Protein AF-A0A811GGI1-F1 (afdb_monomer_lite)

pLDDT: mean 90.95, std 8.84, range [57.16, 96.88]

InterPro domains:
  IPR027417 P-loop containing nucleoside triphosphate hydrolase [G3DSA:3.40.50.300] (1-75)
  IPR032781 ABC-transporter extension domain [PF12848] (30-71)

Organism: NCBI:txid202951

Foldseek 3Di:
DVCQVPPPVHDDDDDPDQVVQQPDQKDWDQDPVGTDIDGHGPVVVVVVVVVVVVVVVVVVVVVVVVVVVVVVVVD

Sequence (75 aa):
MSCLKQHPAGALVISHDRALLDEMQHIYALNEHGLSHYTGNYSHYVEQMQLQTEALQQALQQDQRELKQLKHQQQ

Radius of gyration: 19.97 Å; chains: 1; bounding box: 46×20×59 Å

Secondary structure (DSSP, 8-state):
-HHHHT-TT------S-HHHHHT-SEEEEEETTEEEEEES-HHHHHHHHHHHHHHHHHHHHHHHHHHHHHHHHT-

Structure (mmCIF, N/CA/C/O backbone):
data_AF-A0A811GGI1-F1
#
_entry.id   AF-A0A811GGI1-F1
#
loop_
_atom_site.group_PDB
_atom_site.id
_atom_site.type_symbol
_atom_site.label_atom_id
_atom_site.label_alt_id
_atom_site.label_comp_id
_atom_site.label_asym_id
_atom_site.label_entity_id
_atom_site.label_seq_id
_atom_site.pdbx_PDB_ins_code
_atom_site.Cartn_x
_atom_site.Cartn_y
_atom_site.Cartn_z
_atom_site.occupancy
_atom_site.B_iso_or_equiv
_atom_site.auth_seq_id
_atom_site.auth_comp_id
_atom_site.auth_asym_id
_atom_site.auth_atom_id
_atom_site.pdbx_PDB_model_num
ATOM 1 N N . MET A 1 1 ? 16.408 3.105 -15.649 1.00 57.16 1 MET A N 1
ATOM 2 C CA . MET A 1 1 ? 14.943 2.883 -15.595 1.00 57.16 1 MET A CA 1
ATOM 3 C C . MET A 1 1 ? 14.223 3.031 -16.948 1.00 57.16 1 MET A C 1
ATOM 5 O O . MET A 1 1 ? 13.094 2.577 -17.048 1.00 57.16 1 MET A O 1
ATOM 9 N N . SER A 1 2 ? 14.853 3.591 -17.999 1.00 60.78 2 SER A N 1
ATOM 10 C CA . SER A 1 2 ? 14.252 3.760 -19.344 1.00 60.78 2 SER A CA 1
ATOM 11 C C . SER A 1 2 ? 13.792 2.448 -20.010 1.00 60.78 2 SER A C 1
ATOM 13 O O . SER A 1 2 ? 12.717 2.389 -20.599 1.00 60.78 2 SER A O 1
ATOM 15 N N . CYS A 1 3 ? 14.559 1.364 -19.857 1.00 68.69 3 CYS A N 1
ATOM 16 C CA . CYS A 1 3 ? 14.303 0.106 -20.564 1.00 68.69 3 CYS A CA 1
ATOM 17 C C . CYS A 1 3 ? 13.009 -0.612 -20.144 1.00 68.69 3 CYS A C 1
ATOM 19 O O . CYS A 1 3 ? 12.389 -1.253 -20.984 1.00 68.69 3 CYS A O 1
ATOM 21 N N . LEU A 1 4 ? 12.575 -0.489 -18.882 1.00 72.88 4 LEU A N 1
ATOM 22 C CA . LEU A 1 4 ? 11.360 -1.158 -18.398 1.00 72.88 4 LEU A CA 1
ATOM 23 C C . LEU A 1 4 ? 10.091 -0.496 -18.940 1.00 72.88 4 LEU A C 1
ATOM 25 O O . LEU A 1 4 ? 9.183 -1.190 -19.383 1.00 72.88 4 LEU A O 1
ATOM 29 N N . LYS A 1 5 ? 10.048 0.842 -18.969 1.00 72.81 5 LYS A N 1
ATOM 30 C CA . LYS A 1 5 ? 8.899 1.590 -19.509 1.00 72.81 5 LYS A CA 1
ATOM 31 C C . LYS A 1 5 ? 8.763 1.448 -21.030 1.00 72.81 5 LYS A C 1
ATOM 33 O O . LYS A 1 5 ? 7.676 1.632 -21.559 1.00 72.81 5 LYS A O 1
ATOM 38 N N . GLN A 1 6 ? 9.857 1.134 -21.724 1.00 79.31 6 GLN A N 1
ATOM 39 C CA . GLN A 1 6 ? 9.903 0.997 -23.184 1.00 79.31 6 GLN A CA 1
ATOM 40 C C . GLN A 1 6 ? 9.720 -0.447 -23.668 1.00 79.31 6 GLN A C 1
ATOM 42 O O . GLN A 1 6 ? 9.684 -0.682 -24.875 1.00 79.31 6 GLN A O 1
ATOM 47 N N . HIS A 1 7 ? 9.622 -1.422 -22.7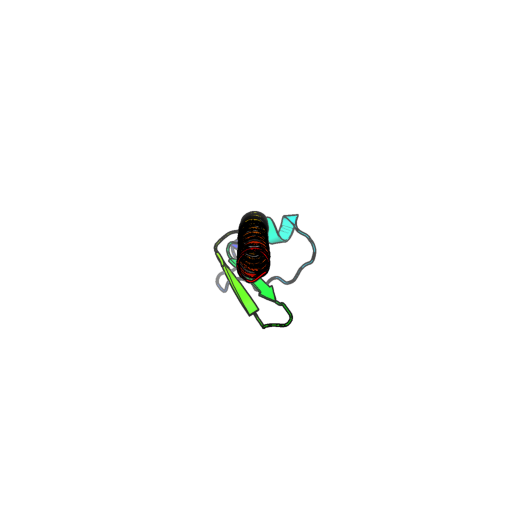59 1.00 83.31 7 HIS A N 1
ATOM 48 C CA . HIS A 1 7 ? 9.484 -2.816 -23.151 1.00 83.31 7 HIS A CA 1
ATOM 49 C C . HIS A 1 7 ? 8.071 -3.081 -23.709 1.00 83.31 7 HIS A C 1
ATOM 51 O O . HIS A 1 7 ? 7.089 -2.876 -22.994 1.00 83.31 7 HIS A O 1
ATOM 57 N N . PRO A 1 8 ? 7.931 -3.570 -24.955 1.00 82.69 8 PRO A N 1
ATOM 58 C CA . PRO A 1 8 ? 6.639 -3.643 -25.645 1.00 82.69 8 PRO A CA 1
ATOM 59 C C . PRO A 1 8 ? 5.642 -4.620 -25.007 1.00 82.69 8 PRO A C 1
ATOM 61 O O . PRO A 1 8 ? 4.439 -4.457 -25.177 1.00 82.69 8 PRO A O 1
ATOM 64 N N . ALA A 1 9 ? 6.120 -5.619 -24.258 1.00 86.00 9 ALA A N 1
ATOM 65 C CA . ALA A 1 9 ? 5.266 -6.572 -23.543 1.00 86.00 9 ALA A CA 1
ATOM 66 C C . ALA A 1 9 ? 4.901 -6.124 -22.111 1.00 86.00 9 ALA A C 1
ATOM 68 O O . ALA A 1 9 ? 4.201 -6.846 -21.406 1.00 86.00 9 ALA A O 1
ATOM 69 N N . GLY A 1 10 ? 5.401 -4.968 -21.659 1.00 87.50 10 GLY A N 1
ATOM 70 C CA . GLY A 1 10 ? 5.338 -4.563 -20.256 1.00 87.50 10 GLY A CA 1
ATOM 71 C C . GLY A 1 10 ? 6.294 -5.361 -19.362 1.00 87.50 10 GLY A C 1
ATOM 72 O O . GLY A 1 10 ? 7.161 -6.096 -19.847 1.00 87.50 10 GLY A O 1
ATOM 73 N N . ALA A 1 11 ? 6.151 -5.180 -18.048 1.00 89.62 11 ALA A N 1
ATOM 74 C CA . ALA A 1 11 ? 6.945 -5.859 -17.030 1.00 89.62 11 ALA A CA 1
ATOM 75 C C . ALA A 1 11 ? 6.111 -6.112 -15.766 1.00 89.62 11 ALA A C 1
ATOM 77 O O . ALA A 1 11 ? 5.319 -5.263 -15.361 1.00 89.62 11 ALA A O 1
ATOM 78 N N . LEU A 1 12 ? 6.341 -7.259 -15.123 1.00 91.44 12 LEU A N 1
ATOM 79 C CA . LEU A 1 12 ? 5.900 -7.524 -13.756 1.00 91.44 12 LEU A CA 1
ATOM 80 C C . LEU A 1 12 ? 7.100 -7.334 -12.831 1.00 91.44 12 LEU A C 1
ATOM 82 O O . LEU A 1 12 ? 8.119 -8.007 -12.986 1.00 91.44 12 LEU A O 1
ATOM 86 N N . VAL A 1 13 ? 6.981 -6.408 -11.884 1.00 92.56 13 VAL A N 1
ATOM 87 C CA . VAL A 1 13 ? 8.063 -6.048 -10.965 1.00 92.56 13 VAL A CA 1
ATOM 88 C C . VAL A 1 13 ? 7.636 -6.377 -9.542 1.00 92.56 13 VAL A C 1
ATOM 90 O O . VAL A 1 13 ? 6.603 -5.905 -9.078 1.00 92.56 13 VAL A O 1
ATOM 93 N N . ILE A 1 14 ? 8.453 -7.168 -8.845 1.00 94.75 14 ILE A N 1
ATOM 94 C CA . ILE A 1 14 ? 8.318 -7.437 -7.411 1.00 94.75 14 ILE A CA 1
ATOM 95 C C . ILE A 1 14 ? 9.562 -6.864 -6.742 1.00 94.75 14 ILE A C 1
ATOM 97 O O . ILE A 1 14 ? 10.681 -7.271 -7.049 1.00 94.75 14 ILE A O 1
ATOM 101 N N . SER A 1 15 ? 9.374 -5.886 -5.862 1.00 93.50 15 SER A N 1
ATOM 102 C CA . SE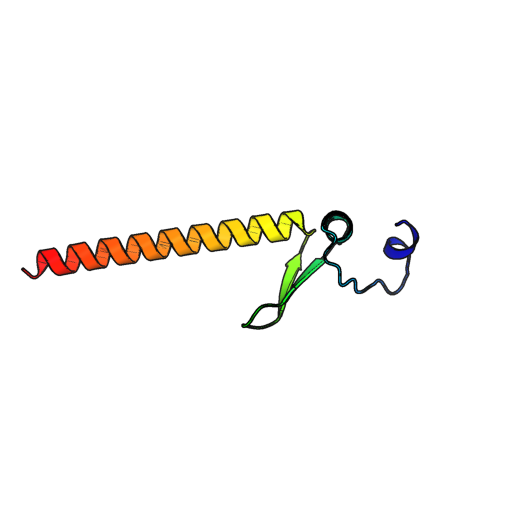R A 1 15 ? 10.468 -5.224 -5.157 1.00 93.50 15 SER A CA 1
ATOM 103 C C . SER A 1 15 ? 9.995 -4.694 -3.810 1.00 93.50 15 SER A C 1
ATOM 105 O O . SER A 1 15 ? 8.809 -4.440 -3.619 1.00 93.50 15 SER A O 1
ATOM 107 N N . HIS A 1 16 ? 10.935 -4.495 -2.891 1.00 93.62 16 HIS A N 1
ATOM 108 C CA . HIS A 1 16 ? 10.719 -3.731 -1.660 1.00 93.62 16 HIS A CA 1
ATOM 109 C C . HIS A 1 16 ? 11.179 -2.268 -1.782 1.00 93.62 16 HIS A C 1
ATOM 111 O O . HIS A 1 16 ? 10.955 -1.476 -0.866 1.00 93.62 16 HIS A O 1
ATOM 117 N N . ASP A 1 17 ? 11.816 -1.896 -2.897 1.00 95.31 17 ASP A N 1
ATOM 118 C CA . ASP A 1 17 ? 12.231 -0.522 -3.171 1.00 95.31 17 ASP A CA 1
ATOM 119 C C . ASP A 1 17 ? 11.020 0.332 -3.563 1.00 95.31 17 ASP A C 1
ATOM 121 O O . ASP A 1 17 ? 10.447 0.189 -4.644 1.00 95.31 17 ASP A O 1
ATOM 125 N N . ARG A 1 18 ? 10.642 1.247 -2.670 1.00 93.88 18 ARG A N 1
ATOM 126 C CA . ARG A 1 18 ? 9.479 2.118 -2.850 1.00 93.88 18 ARG A CA 1
ATOM 127 C C . ARG A 1 18 ? 9.663 3.105 -3.996 1.00 93.88 18 ARG A C 1
ATOM 129 O O . ARG A 1 18 ? 8.689 3.368 -4.685 1.00 93.88 18 ARG A O 1
ATOM 136 N N . ALA A 1 19 ? 10.875 3.612 -4.228 1.00 94.50 19 ALA A N 1
ATOM 137 C CA . ALA A 1 19 ? 11.126 4.553 -5.319 1.00 94.50 19 ALA A CA 1
ATOM 138 C C . ALA A 1 19 ? 10.939 3.869 -6.680 1.00 94.50 19 ALA A C 1
ATOM 140 O O . ALA A 1 19 ? 10.379 4.453 -7.599 1.00 94.50 19 ALA A O 1
ATOM 141 N N . LEU A 1 20 ? 11.333 2.597 -6.787 1.00 92.38 20 LEU A N 1
ATOM 142 C CA . LEU A 1 20 ? 11.068 1.784 -7.972 1.00 92.38 20 LEU A CA 1
ATOM 143 C C . LEU A 1 20 ? 9.569 1.526 -8.178 1.00 92.38 20 LEU A C 1
ATOM 145 O O . LEU A 1 20 ? 9.078 1.622 -9.302 1.00 92.38 20 LEU A O 1
ATOM 149 N N . LEU A 1 21 ? 8.846 1.169 -7.114 1.00 93.81 21 LEU A N 1
ATOM 150 C CA . LEU A 1 21 ? 7.406 0.910 -7.200 1.00 93.81 21 LEU A CA 1
ATOM 151 C C . LEU A 1 21 ? 6.604 2.183 -7.501 1.00 93.81 21 LEU A C 1
ATOM 153 O O . LEU A 1 21 ? 5.540 2.102 -8.111 1.00 93.81 21 LEU A O 1
ATOM 157 N N . ASP A 1 22 ? 7.113 3.353 -7.118 1.00 95.12 22 ASP A N 1
ATOM 158 C CA . ASP A 1 22 ? 6.458 4.633 -7.392 1.00 95.12 22 ASP A CA 1
ATOM 159 C C . ASP A 1 22 ? 6.492 5.028 -8.880 1.00 95.12 22 ASP A C 1
ATOM 161 O O . ASP A 1 22 ? 5.693 5.835 -9.348 1.00 95.12 22 ASP A O 1
ATOM 165 N N . GLU A 1 23 ? 7.367 4.391 -9.659 1.00 92.38 23 GLU A N 1
ATOM 166 C CA . GLU A 1 23 ? 7.437 4.552 -11.113 1.00 92.38 23 GLU A CA 1
ATOM 167 C C . GLU A 1 23 ? 6.443 3.655 -11.874 1.00 92.38 23 GLU A C 1
ATOM 169 O O . GLU A 1 23 ? 6.358 3.733 -13.108 1.00 92.38 23 GLU A O 1
ATOM 174 N N . MET A 1 24 ? 5.731 2.766 -11.170 1.00 92.38 24 MET A N 1
ATOM 175 C CA . MET A 1 24 ? 4.773 1.826 -11.753 1.00 92.38 24 MET A CA 1
ATOM 176 C C . MET A 1 24 ? 3.384 2.454 -11.900 1.00 92.38 24 MET A C 1
ATOM 178 O O . MET A 1 24 ? 2.994 3.354 -11.164 1.00 92.38 24 MET A O 1
ATOM 182 N N . GLN A 1 25 ? 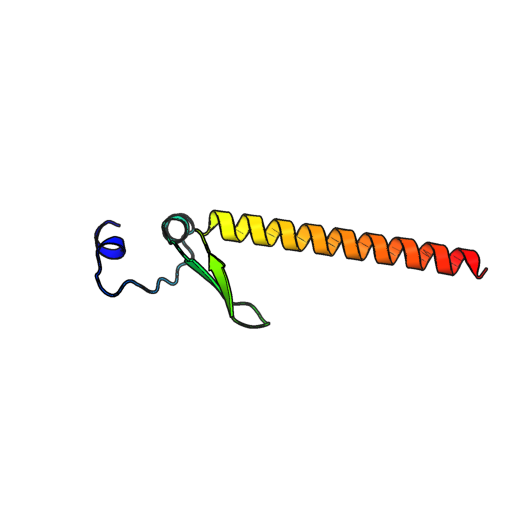2.619 1.954 -12.869 1.00 93.00 25 GLN A N 1
ATOM 183 C CA . GLN A 1 25 ? 1.274 2.458 -13.189 1.00 93.00 25 GLN A CA 1
ATOM 184 C C . GLN A 1 25 ? 0.162 1.697 -12.450 1.00 93.00 25 GLN A C 1
ATOM 186 O O . GLN A 1 25 ? -0.969 2.176 -12.361 1.00 93.00 25 GLN A O 1
ATOM 191 N N . HIS A 1 26 ? 0.490 0.505 -11.951 1.00 94.44 26 HIS A N 1
ATOM 192 C CA . HIS A 1 26 ? -0.422 -0.407 -11.278 1.00 94.44 26 HIS A CA 1
ATOM 193 C C . HIS A 1 26 ? 0.297 -1.069 -10.107 1.00 94.44 26 HIS A C 1
ATOM 195 O O . HIS A 1 26 ? 1.454 -1.478 -10.242 1.00 94.44 26 HIS A O 1
ATOM 201 N N . ILE A 1 27 ? -0.413 -1.236 -8.994 1.00 96.62 27 ILE A N 1
ATOM 202 C CA . ILE A 1 27 ? 0.062 -1.958 -7.816 1.00 96.62 27 ILE A CA 1
ATOM 203 C C . ILE A 1 27 ? -0.867 -3.138 -7.554 1.00 96.62 27 ILE A C 1
ATOM 205 O O . ILE A 1 27 ? -2.083 -2.991 -7.452 1.00 96.62 27 ILE A O 1
ATOM 209 N N . TYR A 1 28 ? -0.277 -4.320 -7.416 1.00 95.56 28 TYR A N 1
ATOM 210 C CA . TYR A 1 28 ? -0.967 -5.515 -6.952 1.00 95.56 28 TYR A CA 1
ATOM 211 C C . TYR A 1 28 ? -0.465 -5.828 -5.544 1.00 95.56 28 TYR A C 1
ATOM 213 O O . TYR A 1 28 ? 0.681 -6.238 -5.368 1.00 95.56 28 TYR A O 1
ATOM 221 N N . ALA A 1 29 ? -1.305 -5.588 -4.540 1.00 94.12 29 ALA A N 1
ATOM 222 C CA . ALA A 1 29 ? -0.973 -5.825 -3.144 1.00 94.12 29 ALA A CA 1
ATOM 223 C C . ALA A 1 29 ? -1.481 -7.204 -2.720 1.00 94.12 29 ALA A C 1
ATOM 225 O O . ALA A 1 29 ? -2.676 -7.487 -2.802 1.00 94.12 29 ALA A O 1
ATOM 226 N N . LEU A 1 30 ? -0.566 -8.060 -2.272 1.00 93.06 30 LEU A N 1
ATOM 227 C CA . LEU A 1 30 ? -0.886 -9.379 -1.741 1.00 93.06 30 LEU A CA 1
ATOM 228 C C . LEU A 1 30 ? -1.002 -9.301 -0.218 1.00 93.06 30 LEU A C 1
ATOM 230 O O . LEU A 1 30 ? -0.096 -8.801 0.448 1.00 93.06 30 LEU A O 1
ATOM 234 N N . ASN A 1 31 ? -2.096 -9.819 0.326 1.00 89.69 31 ASN A N 1
ATOM 235 C CA . ASN A 1 31 ? -2.299 -9.985 1.761 1.00 89.69 31 ASN A CA 1
ATOM 236 C C . ASN A 1 31 ? -2.922 -11.361 2.064 1.00 89.69 31 ASN A C 1
ATOM 238 O O . ASN A 1 31 ? -3.109 -12.182 1.166 1.00 89.69 31 ASN A O 1
ATOM 242 N N . GLU A 1 32 ? -3.243 -11.618 3.333 1.00 93.44 32 GLU A N 1
ATOM 243 C CA . GLU A 1 32 ? -3.821 -12.891 3.797 1.00 93.44 32 GLU A CA 1
ATOM 244 C C . GLU A 1 32 ? -5.166 -13.246 3.134 1.00 93.44 32 GLU A C 1
ATOM 246 O O . GLU A 1 32 ? -5.529 -14.417 3.061 1.00 93.44 32 GLU A O 1
ATOM 251 N N . HIS A 1 33 ? -5.888 -12.253 2.610 1.00 92.00 33 HIS A N 1
ATOM 252 C CA . HIS A 1 33 ? -7.178 -12.408 1.934 1.00 92.00 33 HIS A CA 1
ATOM 253 C C . HIS A 1 33 ? -7.045 -12.550 0.409 1.00 92.00 33 HIS A C 1
ATOM 255 O O . HIS A 1 33 ? -8.049 -12.747 -0.276 1.00 92.00 33 HIS A O 1
ATOM 261 N N . GLY A 1 34 ? -5.828 -12.457 -0.135 1.00 94.44 34 GLY A N 1
ATOM 262 C CA . GLY A 1 34 ? -5.548 -12.596 -1.562 1.00 94.44 34 GLY A CA 1
ATOM 263 C C . GLY A 1 34 ? -4.913 -11.355 -2.185 1.00 94.44 34 GLY A C 1
ATOM 264 O O . GLY A 1 34 ? -4.234 -10.572 -1.519 1.00 94.44 34 GLY A O 1
ATOM 265 N N . LEU A 1 35 ? -5.085 -11.220 -3.503 1.00 94.62 35 LEU A N 1
ATOM 266 C CA . LEU A 1 35 ? -4.453 -10.181 -4.313 1.00 94.62 35 LEU A CA 1
ATOM 267 C C . LEU A 1 35 ? -5.448 -9.062 -4.637 1.00 94.62 35 LEU A C 1
ATOM 269 O O . LEU A 1 35 ? -6.466 -9.302 -5.285 1.00 94.62 35 LEU A O 1
ATOM 273 N N . SER A 1 36 ? -5.110 -7.837 -4.248 1.00 93.94 36 SER A N 1
ATOM 274 C CA . SER A 1 36 ? -5.892 -6.633 -4.530 1.00 93.94 36 SER A CA 1
ATOM 275 C C . SER A 1 36 ? -5.186 -5.762 -5.564 1.00 93.94 36 SER A C 1
ATOM 277 O O . SER A 1 36 ? -3.982 -5.531 -5.471 1.00 93.94 36 SER A O 1
ATOM 279 N N . HIS A 1 37 ? -5.937 -5.259 -6.543 1.00 94.94 37 HIS A N 1
ATOM 280 C CA . HIS A 1 37 ? -5.417 -4.386 -7.594 1.00 94.94 37 HIS A CA 1
ATOM 281 C C . HIS A 1 37 ? -5.750 -2.918 -7.308 1.00 94.94 37 HIS A C 1
ATOM 283 O O . HIS A 1 37 ? -6.900 -2.572 -7.042 1.00 94.94 37 HIS A O 1
ATOM 289 N N . TYR A 1 38 ? -4.736 -2.064 -7.424 1.00 94.94 38 TYR A N 1
ATOM 290 C CA . TYR A 1 38 ? -4.807 -0.619 -7.263 1.00 94.94 38 TYR A CA 1
ATOM 291 C C . TYR A 1 38 ? -4.246 0.055 -8.516 1.00 94.94 38 TYR A C 1
ATOM 293 O O . TYR A 1 38 ? -3.182 -0.314 -9.017 1.00 94.94 38 TYR A O 1
ATOM 301 N N . THR A 1 39 ? -4.972 1.045 -9.032 1.00 94.31 39 THR A N 1
ATOM 302 C CA . THR A 1 39 ? -4.504 1.874 -10.151 1.00 94.31 39 THR A CA 1
ATOM 303 C C . THR A 1 39 ? -3.724 3.062 -9.611 1.00 94.31 39 THR A C 1
ATOM 305 O O . THR A 1 39 ? -4.137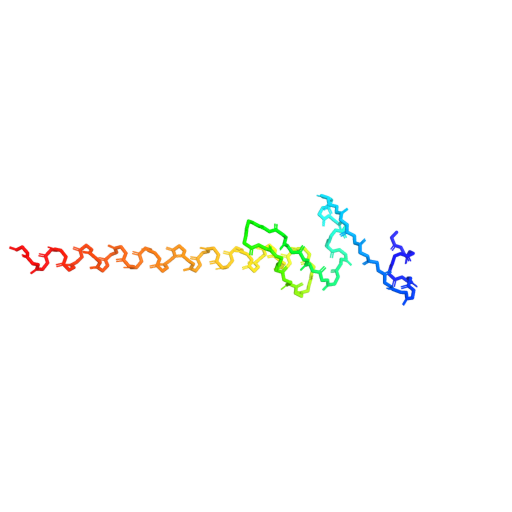 3.680 -8.633 1.00 94.31 39 THR A O 1
ATOM 308 N N . GLY A 1 40 ? -2.618 3.399 -10.267 1.00 92.69 40 GLY A N 1
ATOM 309 C CA . GLY A 1 40 ? -1.675 4.390 -9.776 1.00 92.69 40 GLY A CA 1
ATOM 310 C C . GLY A 1 40 ? -0.417 3.745 -9.211 1.00 92.69 40 GLY A C 1
ATOM 311 O O . GLY A 1 40 ? -0.221 2.530 -9.272 1.00 92.69 40 GLY A O 1
ATOM 312 N N . ASN A 1 41 ? 0.457 4.599 -8.701 1.00 94.81 41 ASN A N 1
ATOM 313 C CA . ASN A 1 41 ? 1.754 4.195 -8.197 1.00 94.81 41 ASN A CA 1
ATOM 314 C C . ASN A 1 41 ? 1.690 3.733 -6.734 1.00 94.81 41 ASN A C 1
ATOM 316 O O . ASN A 1 41 ? 0.625 3.662 -6.113 1.00 94.81 41 ASN A O 1
ATOM 320 N N . TYR A 1 42 ? 2.856 3.412 -6.176 1.00 95.75 42 TYR A N 1
ATOM 321 C CA . TYR A 1 42 ? 2.969 2.985 -4.788 1.00 95.75 42 TYR A CA 1
ATOM 322 C C . TYR A 1 42 ? 2.438 4.026 -3.794 1.00 95.75 42 TYR A C 1
ATOM 324 O O . TYR A 1 42 ? 1.745 3.655 -2.846 1.00 95.75 42 TYR A O 1
ATOM 332 N N . SER A 1 43 ? 2.716 5.313 -4.005 1.00 96.25 43 SER A N 1
ATOM 333 C CA . SER A 1 43 ? 2.243 6.377 -3.112 1.00 96.25 43 SER A CA 1
ATOM 334 C C . SER A 1 43 ? 0.714 6.464 -3.073 1.00 96.25 43 SER A C 1
ATOM 336 O O . SER A 1 43 ? 0.141 6.499 -1.984 1.00 96.25 43 SER A O 1
ATOM 338 N N . HIS A 1 44 ? 0.045 6.393 -4.230 1.00 96.00 44 HIS A N 1
ATOM 339 C CA . HIS A 1 44 ? -1.422 6.346 -4.295 1.00 96.00 44 HIS A CA 1
ATOM 340 C C . HIS A 1 44 ? -1.994 5.103 -3.601 1.00 96.00 44 HIS A C 1
ATOM 342 O O . HIS A 1 44 ? -3.006 5.186 -2.906 1.00 96.00 44 HIS A O 1
ATOM 348 N N . TYR A 1 45 ? -1.337 3.947 -3.749 1.00 95.69 45 TYR A N 1
ATOM 349 C CA . TYR A 1 45 ? -1.729 2.734 -3.032 1.00 95.69 45 TYR A CA 1
ATOM 350 C C . TYR A 1 45 ? -1.690 2.938 -1.509 1.00 95.69 45 TYR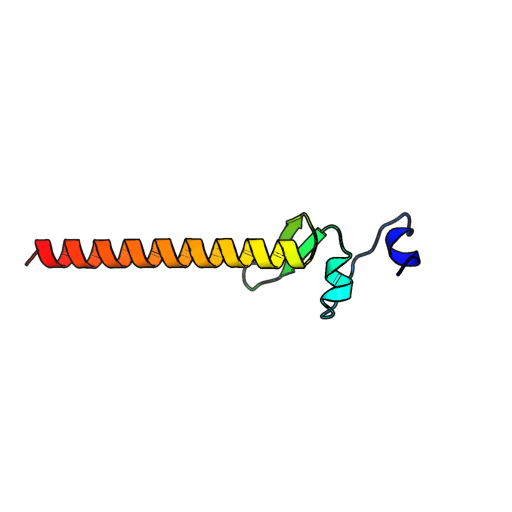 A C 1
ATOM 352 O O . TYR A 1 45 ? -2.651 2.586 -0.824 1.00 95.69 45 TYR A O 1
ATOM 360 N N . VAL A 1 46 ? -0.611 3.525 -0.978 1.00 95.50 46 VAL A N 1
ATOM 361 C CA . VAL A 1 46 ? -0.469 3.778 0.466 1.00 95.50 46 VAL A CA 1
ATOM 362 C C . VAL A 1 46 ? -1.535 4.750 0.965 1.00 95.50 46 VAL A C 1
ATOM 364 O O . VAL A 1 46 ? -2.148 4.484 1.998 1.00 95.50 46 VAL A O 1
ATOM 367 N N . GLU A 1 47 ? -1.794 5.830 0.228 1.00 96.12 47 GLU A N 1
ATOM 368 C CA . GLU A 1 47 ? -2.847 6.795 0.560 1.00 96.12 47 GLU A CA 1
ATOM 369 C C . GLU A 1 47 ? -4.223 6.120 0.624 1.00 96.12 47 GLU A C 1
ATOM 371 O O . GLU A 1 47 ? -4.938 6.241 1.620 1.00 96.12 47 GLU A O 1
ATOM 376 N N . GLN A 1 48 ? -4.575 5.331 -0.395 1.00 94.75 48 GLN A N 1
ATOM 377 C CA . GLN A 1 48 ? -5.847 4.615 -0.422 1.00 94.75 48 GLN A CA 1
ATOM 378 C C . GLN A 1 48 ? -5.964 3.611 0.734 1.00 94.75 48 GLN A C 1
ATOM 380 O O . GLN A 1 48 ? -7.022 3.510 1.357 1.00 94.75 48 GLN A O 1
ATOM 385 N N . MET A 1 49 ? -4.888 2.888 1.052 1.00 93.38 49 MET A N 1
ATOM 386 C CA . MET A 1 49 ? -4.843 1.984 2.206 1.00 93.38 49 MET A CA 1
ATOM 387 C C . MET A 1 49 ? -5.066 2.734 3.522 1.00 93.38 49 MET A C 1
ATOM 389 O O . MET A 1 49 ? -5.831 2.283 4.382 1.00 93.38 49 MET A O 1
ATOM 393 N N . GLN A 1 50 ? -4.434 3.892 3.685 1.00 96.00 50 GLN A N 1
ATOM 394 C CA . GLN A 1 50 ? -4.587 4.700 4.886 1.00 96.00 50 GLN A CA 1
ATOM 395 C C . GLN A 1 50 ? -6.032 5.190 5.047 1.00 96.00 50 GLN A C 1
ATOM 397 O O . GLN A 1 50 ? -6.625 4.969 6.102 1.00 96.00 50 GLN A O 1
ATOM 402 N N . LEU A 1 51 ? -6.639 5.725 3.985 1.00 96.00 51 LEU A N 1
ATOM 403 C CA . LEU A 1 51 ? -8.043 6.148 3.986 1.00 96.00 51 LEU A CA 1
ATOM 404 C C . LEU A 1 51 ? -8.998 4.997 4.334 1.00 96.00 51 LEU A C 1
ATOM 406 O O . LEU A 1 51 ? -9.917 5.166 5.135 1.00 96.00 51 LEU A O 1
ATOM 410 N N . GLN A 1 52 ? -8.771 3.807 3.769 1.00 93.00 52 GLN A N 1
ATOM 411 C CA . GLN A 1 52 ? -9.562 2.613 4.085 1.00 93.00 52 GLN A CA 1
ATOM 412 C C . GLN A 1 52 ? -9.442 2.222 5.564 1.00 93.00 52 GLN A C 1
ATOM 414 O O . GLN A 1 52 ? -10.440 1.891 6.206 1.00 93.00 52 GLN A O 1
ATOM 419 N N . THR A 1 53 ? -8.229 2.283 6.113 1.00 94.50 53 THR A N 1
ATOM 420 C CA . THR A 1 53 ? -7.963 1.946 7.518 1.00 94.50 53 THR A CA 1
ATOM 421 C C . THR A 1 53 ? -8.631 2.941 8.461 1.00 94.50 53 THR A C 1
ATOM 423 O O . THR A 1 53 ? -9.283 2.536 9.423 1.00 94.50 53 THR A O 1
ATOM 426 N N . GLU A 1 54 ? -8.510 4.235 8.175 1.00 96.75 54 GLU A N 1
ATOM 427 C CA . GLU A 1 54 ? -9.116 5.300 8.974 1.00 96.75 54 GLU A CA 1
ATOM 428 C C . GLU A 1 54 ? -10.647 5.209 8.957 1.00 96.75 54 GLU A C 1
ATOM 430 O O . GLU A 1 54 ? -11.279 5.262 10.014 1.00 96.75 54 GLU A O 1
ATOM 435 N N . ALA A 1 55 ? -11.251 4.976 7.787 1.00 96.38 55 ALA A N 1
ATOM 436 C CA . ALA A 1 55 ? -12.694 4.784 7.660 1.00 96.38 55 ALA A CA 1
ATOM 437 C C . ALA A 1 55 ? -13.191 3.578 8.477 1.00 96.38 55 ALA A C 1
ATOM 439 O O . ALA A 1 55 ? -14.192 3.677 9.192 1.00 96.38 55 ALA A O 1
ATOM 440 N N . LEU A 1 56 ? -12.467 2.452 8.432 1.00 95.25 56 LEU A N 1
ATOM 441 C CA . LEU A 1 56 ? -12.805 1.263 9.217 1.00 95.25 56 LEU A CA 1
ATOM 442 C C . LEU A 1 56 ? -12.713 1.535 10.725 1.00 95.25 56 LEU A C 1
ATOM 444 O O . LEU A 1 56 ? -13.601 1.148 11.484 1.00 95.25 56 LEU A O 1
ATOM 448 N N . GLN A 1 57 ? -11.665 2.230 11.171 1.00 96.50 57 GLN A N 1
ATOM 449 C CA . GLN A 1 57 ? -11.509 2.602 12.578 1.00 96.50 57 GLN A CA 1
ATOM 450 C C . GLN A 1 57 ? -12.640 3.517 13.058 1.00 96.50 57 GLN A C 1
ATOM 452 O O . GLN A 1 57 ? -13.160 3.322 14.159 1.00 96.50 57 GLN A O 1
ATOM 457 N N . GLN A 1 58 ? -13.048 4.492 12.243 1.00 96.88 58 GLN A N 1
ATOM 458 C CA . GLN A 1 58 ? -14.156 5.390 12.571 1.00 96.88 58 GLN A CA 1
ATOM 459 C C . GLN A 1 58 ? -15.488 4.641 12.697 1.00 96.88 58 GLN A C 1
ATOM 461 O O . GLN A 1 58 ? -16.212 4.868 13.670 1.00 96.88 58 GLN A O 1
ATOM 466 N N . ALA A 1 59 ? -15.777 3.717 11.774 1.00 96.81 59 ALA A N 1
ATOM 467 C CA . ALA A 1 59 ? -16.969 2.871 11.831 1.00 96.81 59 ALA A CA 1
ATOM 468 C C . ALA A 1 59 ? -16.997 2.028 13.117 1.00 96.81 59 ALA A C 1
ATOM 470 O O . ALA A 1 59 ? -17.959 2.090 13.880 1.00 96.81 59 ALA A O 1
ATOM 471 N N . LEU A 1 60 ? -15.889 1.354 13.446 1.00 96.75 60 LEU A N 1
ATOM 472 C CA . LEU A 1 60 ? -15.780 0.563 14.678 1.00 96.75 60 LEU A CA 1
ATOM 473 C C . LEU A 1 60 ? -15.986 1.407 15.942 1.00 96.75 60 LEU A C 1
ATOM 475 O O . LEU A 1 60 ? -16.636 0.969 16.891 1.00 96.75 60 LEU A O 1
ATOM 479 N N . GLN A 1 61 ? -15.440 2.625 15.981 1.00 96.56 61 GLN A N 1
ATOM 480 C CA . GLN A 1 61 ? -15.656 3.529 17.110 1.00 96.56 61 GLN A CA 1
ATOM 481 C C . GLN A 1 61 ? -17.120 3.958 17.236 1.00 96.56 61 GLN A C 1
ATOM 483 O O . GLN A 1 61 ? -17.611 4.120 18.355 1.00 96.56 61 GLN A O 1
ATOM 488 N N . GLN A 1 62 ? -17.811 4.171 16.116 1.00 96.38 62 GLN A N 1
ATOM 489 C CA . GLN A 1 62 ? -19.230 4.506 16.112 1.00 96.38 62 GLN A CA 1
ATOM 490 C C . GLN A 1 62 ? -20.072 3.347 16.649 1.00 96.38 62 GLN A C 1
ATOM 492 O O . GLN A 1 62 ? -20.819 3.561 17.605 1.00 96.38 62 GLN A O 1
ATOM 497 N N . ASP A 1 63 ? -19.856 2.133 16.146 1.00 96.06 63 ASP A N 1
ATOM 498 C CA . ASP A 1 63 ? -20.558 0.928 16.600 1.00 96.06 63 ASP A CA 1
ATOM 499 C C . ASP A 1 63 ? -20.347 0.693 18.104 1.00 96.06 63 ASP A C 1
ATOM 501 O O . ASP A 1 63 ? -21.279 0.412 18.860 1.00 96.06 63 ASP A O 1
ATOM 505 N N . GLN A 1 64 ? -19.116 0.882 18.591 1.00 95.81 64 GLN A N 1
ATOM 506 C CA . GLN A 1 64 ? -18.812 0.774 20.019 1.00 95.81 64 GLN A CA 1
ATOM 507 C C . GLN A 1 64 ? -19.542 1.822 20.866 1.00 95.81 64 GLN A C 1
ATOM 509 O O . GLN A 1 64 ? -19.947 1.518 21.992 1.00 95.81 64 GLN A O 1
ATOM 514 N N . ARG A 1 65 ? -19.682 3.061 20.376 1.00 94.88 65 ARG A N 1
ATOM 515 C CA . ARG A 1 65 ? -20.424 4.118 21.082 1.00 94.88 65 ARG A CA 1
ATOM 516 C C . ARG A 1 65 ? -21.910 3.782 21.154 1.00 94.88 65 ARG A C 1
ATOM 518 O O . ARG A 1 65 ? -22.485 3.883 22.236 1.00 94.88 65 ARG A O 1
ATOM 525 N N . GLU A 1 66 ? -22.497 3.335 20.051 1.00 95.19 66 GLU A N 1
ATOM 526 C CA . GLU A 1 66 ? -23.906 2.942 19.986 1.00 95.19 66 GLU A CA 1
ATOM 527 C C . GLU A 1 66 ? -24.206 1.766 20.925 1.00 95.19 66 GLU A C 1
ATOM 529 O O . GLU A 1 66 ? -25.102 1.849 21.766 1.00 95.19 66 GLU A O 1
ATOM 534 N N . LEU A 1 67 ? -23.373 0.720 20.902 1.00 95.00 67 LEU A N 1
ATOM 535 C CA . LEU A 1 67 ? -23.502 -0.419 21.817 1.00 95.00 67 LEU A CA 1
ATOM 536 C C . LEU A 1 67 ? -23.427 -0.008 23.294 1.00 95.00 67 LEU A C 1
ATOM 538 O O . LEU A 1 67 ? -24.129 -0.581 24.129 1.00 95.00 67 LEU A O 1
ATOM 542 N N . LYS A 1 68 ? -22.583 0.971 23.646 1.00 94.44 68 LYS A N 1
ATOM 543 C CA . LYS A 1 68 ? -22.511 1.494 25.021 1.00 94.44 68 LYS A CA 1
ATOM 544 C C . LYS A 1 68 ? -23.789 2.237 25.412 1.00 94.44 68 LYS A C 1
ATOM 546 O O . LYS A 1 68 ? -24.254 2.055 26.535 1.00 94.44 68 LYS A O 1
ATOM 551 N N . GLN A 1 69 ? -24.352 3.039 24.507 1.00 94.06 69 GLN A N 1
ATOM 552 C CA . GLN A 1 69 ? -25.593 3.780 24.751 1.00 94.06 69 GLN A CA 1
ATOM 553 C C . GLN A 1 69 ? -26.786 2.840 24.930 1.00 94.06 69 GLN A C 1
ATOM 555 O O . GLN A 1 69 ? -27.512 2.970 25.912 1.00 94.06 69 GLN A O 1
ATOM 560 N N . LEU A 1 70 ? -26.937 1.845 24.050 1.00 94.00 70 LEU A N 1
ATOM 561 C CA . LEU A 1 70 ? -28.001 0.842 24.149 1.00 94.00 70 LEU A CA 1
ATOM 562 C C . LEU A 1 70 ? -27.936 0.070 25.472 1.00 94.00 70 LEU A C 1
ATOM 564 O O . LEU A 1 70 ? -28.960 -0.140 26.116 1.00 94.00 70 LEU A O 1
ATOM 568 N N . LYS A 1 71 ? -26.731 -0.303 25.922 1.00 92.31 71 LYS A N 1
ATOM 569 C CA . LYS A 1 71 ? -26.538 -0.958 27.226 1.00 92.31 71 LYS A CA 1
ATOM 570 C C . LYS A 1 71 ? -26.923 -0.064 28.403 1.00 92.31 71 LYS A C 1
ATOM 572 O O . LYS A 1 71 ? -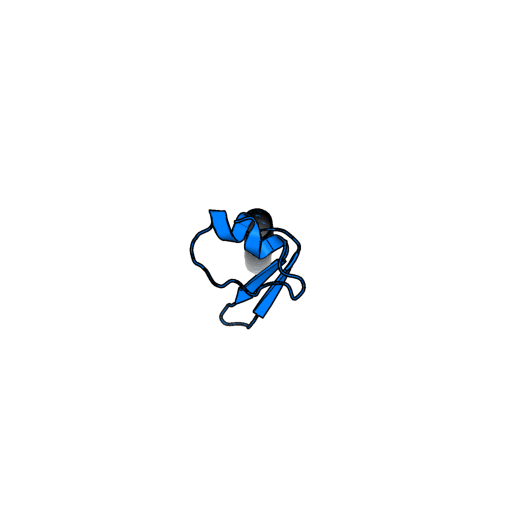27.466 -0.574 29.373 1.00 92.31 71 LYS A O 1
ATOM 577 N N . HIS A 1 72 ? -26.647 1.239 28.324 1.00 88.38 72 HIS A N 1
ATOM 578 C CA . HIS A 1 72 ? -27.044 2.200 29.358 1.00 88.38 72 HIS A CA 1
ATOM 579 C C . HIS A 1 72 ? -28.558 2.442 29.395 1.00 88.38 72 HIS A C 1
ATOM 581 O O . HIS A 1 72 ? -29.089 2.702 30.461 1.00 88.38 72 HIS A O 1
ATOM 587 N N . GLN A 1 73 ? -29.255 2.365 28.257 1.00 83.94 73 GLN A N 1
ATOM 588 C CA . GLN A 1 73 ? -30.711 2.562 28.189 1.00 83.94 73 GLN A CA 1
ATOM 589 C C . GLN A 1 73 ? -31.522 1.360 28.700 1.00 83.94 73 GLN A C 1
ATOM 591 O O . GLN A 1 73 ? -32.705 1.508 28.989 1.00 83.94 73 GLN A O 1
ATOM 596 N N . GLN A 1 74 ? -30.916 0.172 28.773 1.00 75.19 74 GLN A N 1
ATOM 597 C CA . GLN A 1 74 ? -31.554 -1.051 29.281 1.00 75.19 74 GLN A CA 1
ATOM 598 C C . GLN A 1 74 ? -31.340 -1.277 30.790 1.00 75.19 74 GLN A C 1
ATOM 600 O O . GLN A 1 74 ? -31.802 -2.293 31.313 1.00 75.19 74 GLN A O 1
ATOM 605 N N . GLN A 1 75 ? -30.628 -0.374 31.472 1.00 57.56 75 GLN A N 1
ATOM 606 C CA . GLN A 1 75 ? -30.418 -0.371 32.926 1.00 57.56 75 GLN A CA 1
ATOM 607 C C . GLN A 1 75 ? -31.286 0.696 33.586 1.00 57.56 75 GLN A C 1
ATOM 609 O O . GLN A 1 75 ? -31.793 0.409 34.692 1.00 57.56 75 GLN A O 1
#